Protein AF-A0A661JFU3-F1 (afdb_monomer)

Mean predicted aligned error: 4.41 Å

Solvent-accessible surface area (backbone atoms only — not comparable to full-atom values): 4750 Å² total; per-residue (Å²): 129,88,49,72,69,55,54,52,51,53,51,49,56,51,39,73,73,67,44,90,70,67,89,71,87,59,96,42,76,63,51,46,53,52,47,60,58,45,46,77,80,46,59,65,75,39,36,53,50,18,51,51,40,29,53,76,71,69,37,78,41,77,65,53,52,71,72,46,57,69,69,61,52,50,61,40,58,48,113

Radius of gyration: 17.47 Å; Cα contacts (8 Å, |Δi|>4): 43; chains: 1; bounding box: 37×25×46 Å

Nearest PDB structures (foldseek):
  8hel-assembly1_A  TM=6.726E-01  e=3.384E+00  Pseudomonas phage DMS3

Structure (mmCIF, N/CA/C/O backbone):
data_AF-A0A661JFU3-F1
#
_entry.id   AF-A0A661JFU3-F1
#
loop_
_atom_site.group_PDB
_atom_site.id
_atom_site.type_symbol
_atom_site.label_atom_id
_atom_site.label_alt_id
_atom_site.label_comp_id
_atom_site.label_asym_id
_atom_site.label_entity_id
_atom_site.label_seq_id
_atom_site.pdbx_PDB_ins_code
_atom_site.Cartn_x
_atom_site.Cartn_y
_atom_site.Cartn_z
_atom_site.occupancy
_atom_site.B_iso_or_equiv
_atom_site.auth_seq_id
_atom_site.auth_comp_id
_atom_site.auth_asym_id
_atom_site.auth_atom_id
_atom_site.pdbx_PDB_model_num
ATOM 1 N N . MET A 1 1 ? 20.951 15.243 -21.795 1.00 71.88 1 MET A N 1
ATOM 2 C CA . MET A 1 1 ? 19.511 14.948 -21.644 1.00 71.88 1 MET A CA 1
ATOM 3 C C . MET A 1 1 ? 19.260 13.592 -22.266 1.00 71.88 1 MET A C 1
ATOM 5 O O . MET A 1 1 ? 19.622 13.414 -23.422 1.00 71.88 1 MET A O 1
ATOM 9 N N . THR A 1 2 ? 18.730 12.643 -21.500 1.00 79.00 2 THR A N 1
ATOM 10 C CA . THR A 1 2 ? 18.382 11.303 -21.991 1.00 79.00 2 THR A CA 1
ATOM 11 C C . THR A 1 2 ? 17.291 11.434 -23.048 1.00 79.00 2 THR A C 1
ATOM 13 O O . THR A 1 2 ? 16.284 12.105 -22.819 1.00 79.00 2 THR A O 1
ATOM 16 N N . SER A 1 3 ? 17.499 10.851 -24.226 1.00 93.38 3 SER A N 1
ATOM 17 C CA . SER A 1 3 ? 16.484 10.886 -25.285 1.00 93.38 3 SER A CA 1
ATOM 18 C C . SER A 1 3 ? 15.320 9.945 -24.955 1.00 93.38 3 SER A C 1
ATOM 20 O O . SER A 1 3 ? 15.496 8.958 -24.237 1.00 93.38 3 SER A O 1
ATOM 22 N N . ALA A 1 4 ? 14.139 10.190 -25.529 1.00 91.75 4 ALA A N 1
ATOM 23 C CA . ALA A 1 4 ? 13.002 9.275 -25.391 1.00 91.75 4 ALA A CA 1
ATOM 24 C C . ALA A 1 4 ? 13.355 7.837 -25.833 1.00 91.75 4 ALA A C 1
ATOM 26 O O . ALA A 1 4 ? 12.955 6.872 -25.186 1.00 91.75 4 ALA A O 1
ATOM 27 N N . GLY A 1 5 ? 14.172 7.686 -26.884 1.00 94.81 5 GLY A N 1
ATOM 28 C CA . GLY A 1 5 ? 14.634 6.376 -27.359 1.00 94.81 5 GLY A CA 1
ATOM 29 C C . GLY A 1 5 ? 15.571 5.661 -26.381 1.00 94.81 5 GLY A C 1
ATOM 30 O O . GLY A 1 5 ? 15.553 4.436 -26.272 1.00 94.81 5 GLY A O 1
ATOM 31 N N . GLU A 1 6 ? 16.369 6.410 -25.623 1.00 96.06 6 GLU A N 1
ATOM 32 C CA . GLU A 1 6 ? 17.237 5.844 -24.593 1.00 96.06 6 GLU A CA 1
ATOM 33 C C . GLU A 1 6 ? 16.441 5.379 -23.365 1.00 96.06 6 GLU A C 1
ATOM 35 O O . GLU A 1 6 ? 16.688 4.276 -22.879 1.00 96.06 6 GLU A O 1
ATOM 40 N N . LEU A 1 7 ? 15.422 6.141 -22.944 1.00 96.81 7 LEU A N 1
ATOM 41 C CA . LEU A 1 7 ? 14.490 5.722 -21.889 1.00 96.81 7 LEU A CA 1
ATOM 42 C C . LEU A 1 7 ? 13.730 4.446 -22.269 1.00 96.81 7 LEU A C 1
ATOM 44 O O . LEU A 1 7 ? 13.630 3.526 -21.459 1.00 96.81 7 LEU A O 1
ATOM 48 N N . LEU A 1 8 ? 13.252 4.351 -23.514 1.00 97.12 8 LEU A N 1
ATOM 49 C CA . LEU A 1 8 ? 12.562 3.156 -24.002 1.00 97.12 8 LEU A CA 1
ATOM 50 C C . LEU A 1 8 ? 13.476 1.928 -24.039 1.00 97.12 8 LEU A C 1
ATOM 52 O O . LEU A 1 8 ? 13.025 0.832 -23.721 1.00 97.12 8 LEU A O 1
ATOM 56 N N . ARG A 1 9 ? 14.764 2.074 -24.379 1.00 97.62 9 ARG A N 1
ATOM 57 C CA . ARG A 1 9 ? 15.714 0.952 -24.269 1.00 97.62 9 ARG A CA 1
ATOM 58 C C . ARG A 1 9 ? 15.868 0.477 -22.832 1.00 97.62 9 ARG A C 1
ATOM 60 O O . ARG A 1 9 ? 15.815 -0.724 -22.602 1.00 97.62 9 ARG A O 1
ATOM 67 N N . ILE A 1 10 ? 16.059 1.399 -21.887 1.00 96.62 10 ILE A N 1
ATOM 68 C CA . ILE A 1 10 ? 16.205 1.051 -20.467 1.00 96.62 10 ILE A CA 1
ATOM 69 C C . ILE A 1 10 ? 14.952 0.319 -19.981 1.00 96.62 10 ILE A C 1
ATOM 71 O O . ILE A 1 10 ? 15.068 -0.730 -19.353 1.00 96.62 10 ILE A O 1
ATOM 75 N N . TYR A 1 11 ? 13.766 0.826 -20.329 1.00 94.88 11 TYR A N 1
ATOM 76 C CA . TYR A 1 11 ? 12.498 0.175 -20.014 1.00 94.88 11 TYR A CA 1
ATOM 77 C C . TYR A 1 11 ? 12.443 -1.271 -20.523 1.00 94.88 11 TYR A C 1
ATOM 79 O O . TYR A 1 11 ? 12.176 -2.167 -19.728 1.00 94.88 11 TYR A O 1
ATOM 87 N N . HIS A 1 12 ? 12.749 -1.518 -21.803 1.00 96.88 12 HIS A N 1
ATOM 88 C CA . HIS A 1 12 ? 12.712 -2.875 -22.361 1.00 96.88 12 HIS A CA 1
ATOM 89 C C . HIS A 1 12 ? 13.756 -3.799 -21.726 1.00 96.88 12 HIS A C 1
ATOM 91 O O . HIS A 1 12 ? 13.427 -4.928 -21.394 1.00 96.88 12 HIS A O 1
ATOM 97 N N . VAL A 1 13 ? 14.979 -3.320 -21.466 1.00 97.56 13 VAL A N 1
ATOM 98 C CA . VAL A 1 13 ? 16.012 -4.123 -20.782 1.00 97.56 13 VAL A CA 1
ATOM 99 C C . VAL A 1 13 ? 15.541 -4.569 -19.396 1.00 97.56 13 VAL A C 1
ATOM 101 O O . VAL A 1 13 ? 15.737 -5.722 -19.013 1.00 97.56 13 VAL A O 1
ATOM 104 N N . LEU A 1 14 ? 14.918 -3.666 -18.636 1.00 96.25 14 LEU A N 1
ATOM 105 C CA . LEU A 1 14 ? 14.377 -3.991 -17.318 1.00 96.25 14 LEU A CA 1
ATOM 106 C C . LEU A 1 14 ? 13.168 -4.927 -17.429 1.00 96.25 14 LEU A C 1
ATOM 108 O O . LEU A 1 14 ? 13.085 -5.905 -16.687 1.00 96.25 14 LEU A O 1
ATOM 112 N N . LEU A 1 15 ? 12.259 -4.664 -18.370 1.00 96.00 15 LEU A N 1
ATOM 113 C CA . LEU A 1 15 ? 11.075 -5.489 -18.586 1.00 96.00 15 LEU A CA 1
ATOM 114 C C . LEU A 1 15 ? 11.443 -6.915 -19.011 1.00 96.00 15 LEU A C 1
ATOM 116 O O . LEU A 1 15 ? 10.896 -7.857 -18.452 1.00 96.00 15 LEU A O 1
ATOM 120 N N . ASP A 1 16 ? 12.391 -7.089 -19.928 1.00 97.25 16 ASP A N 1
ATOM 121 C CA . ASP A 1 16 ? 12.841 -8.407 -20.389 1.00 97.25 16 ASP A CA 1
ATOM 122 C C . ASP A 1 16 ? 13.537 -9.187 -19.267 1.00 97.25 16 ASP A C 1
ATOM 124 O O . ASP A 1 16 ? 13.402 -10.406 -19.158 1.00 97.25 16 ASP A O 1
ATOM 128 N N . ARG A 1 17 ? 14.291 -8.488 -18.406 1.00 97.31 17 ARG A N 1
ATOM 129 C CA . ARG A 1 17 ? 15.046 -9.122 -17.321 1.00 97.31 17 ARG A CA 1
ATOM 130 C C . ARG A 1 17 ? 14.165 -9.579 -16.166 1.00 97.31 17 ARG A C 1
ATOM 132 O O . ARG A 1 17 ? 14.438 -10.636 -15.588 1.00 97.31 17 ARG A O 1
ATOM 139 N N . PHE A 1 18 ? 13.206 -8.745 -15.778 1.00 95.44 18 PHE A N 1
ATOM 140 C CA . PHE A 1 18 ? 12.423 -8.931 -14.560 1.00 95.44 18 PHE A CA 1
ATOM 141 C C . PHE A 1 18 ? 10.991 -9.403 -14.846 1.00 95.44 18 PHE A C 1
ATOM 143 O O . PHE A 1 18 ? 10.390 -10.063 -14.003 1.00 95.44 18 PHE A O 1
ATOM 150 N N . GLY A 1 19 ? 10.456 -9.125 -16.035 1.00 94.38 19 GLY A N 1
ATOM 151 C CA . GLY A 1 19 ? 9.056 -9.346 -16.379 1.00 94.38 19 GLY A CA 1
ATOM 152 C C . GLY A 1 19 ? 8.114 -8.347 -15.693 1.00 94.38 19 GLY A C 1
ATOM 153 O O . GLY A 1 19 ? 8.557 -7.436 -14.982 1.00 94.38 19 GLY A O 1
ATOM 154 N N . PRO A 1 20 ? 6.791 -8.501 -15.872 1.00 91.31 20 PRO A N 1
ATOM 155 C CA . PRO A 1 20 ? 5.802 -7.738 -15.117 1.00 91.31 20 PRO A CA 1
ATOM 156 C C . PRO A 1 20 ? 6.000 -7.951 -13.611 1.00 91.31 20 PRO A C 1
ATOM 158 O O . PRO A 1 20 ? 5.876 -9.068 -13.121 1.00 91.31 20 PRO A O 1
ATOM 161 N N . GLN A 1 21 ? 6.321 -6.884 -12.877 1.00 88.06 21 GLN A N 1
ATOM 162 C CA . GLN A 1 21 ? 6.689 -7.004 -11.460 1.00 88.06 21 GLN A CA 1
ATOM 163 C C . GLN A 1 21 ? 5.506 -7.114 -10.504 1.00 88.06 21 GLN A C 1
ATOM 165 O O . GLN A 1 21 ? 5.706 -7.516 -9.366 1.00 88.06 21 GLN A O 1
ATOM 170 N N . GLY A 1 22 ? 4.298 -6.709 -10.915 1.00 83.06 22 GLY A N 1
ATOM 171 C CA . GLY A 1 22 ? 3.187 -6.566 -9.966 1.00 83.06 22 GLY A CA 1
ATOM 172 C C . GLY A 1 22 ? 3.592 -5.708 -8.761 1.00 83.06 22 GLY A C 1
ATOM 173 O O . GLY A 1 22 ? 3.271 -6.048 -7.631 1.00 83.06 22 GLY A O 1
ATOM 174 N N . TRP A 1 23 ? 4.359 -4.639 -9.019 1.00 81.12 23 TRP A N 1
ATOM 175 C CA . TRP A 1 23 ? 5.158 -3.882 -8.042 1.00 81.12 23 TRP A CA 1
ATOM 176 C C . TRP A 1 23 ? 4.370 -3.311 -6.856 1.00 81.12 23 TRP A C 1
ATOM 178 O O . TRP A 1 23 ? 4.97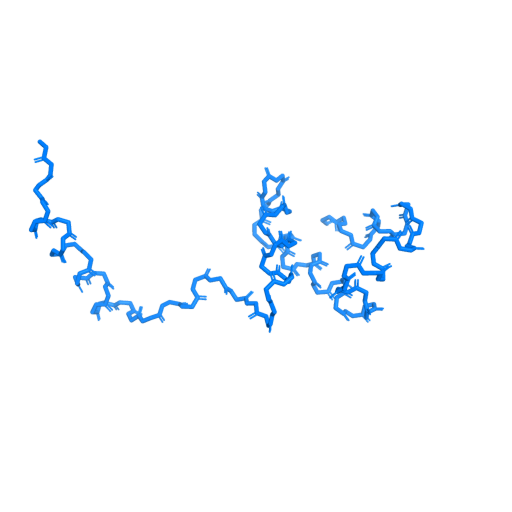5 -2.871 -5.883 1.00 81.12 23 TRP A O 1
ATOM 188 N N . TRP A 1 24 ? 3.042 -3.320 -6.943 1.00 85.25 24 TRP A N 1
ATOM 189 C CA . TRP A 1 24 ? 2.141 -2.969 -5.863 1.00 85.25 24 TRP A CA 1
ATOM 190 C C . TRP A 1 24 ? 1.117 -4.094 -5.654 1.00 85.25 24 TRP A C 1
ATOM 192 O O . TRP A 1 24 ? 0.114 -4.140 -6.375 1.00 85.25 24 TRP A O 1
ATOM 202 N N . PRO A 1 25 ? 1.356 -5.027 -4.717 1.00 83.19 25 PRO A N 1
ATOM 203 C CA . PRO A 1 25 ? 0.413 -6.097 -4.436 1.00 83.19 25 PRO A CA 1
ATOM 204 C C . PRO A 1 25 ? -0.784 -5.511 -3.683 1.00 83.19 25 PRO A C 1
ATOM 206 O O . PRO A 1 25 ? -0.647 -5.006 -2.574 1.00 83.19 25 PRO A O 1
ATOM 209 N N . ALA A 1 26 ? -1.953 -5.531 -4.315 1.00 91.88 26 ALA A N 1
ATOM 210 C CA . ALA A 1 26 ? -3.203 -5.111 -3.701 1.00 91.88 26 ALA A CA 1
ATOM 211 C C . ALA A 1 26 ? -4.378 -5.832 -4.362 1.00 91.88 26 ALA A C 1
ATOM 213 O O . ALA A 1 26 ? -4.369 -6.080 -5.569 1.00 91.88 26 ALA A O 1
ATOM 214 N N . GLU A 1 27 ? -5.407 -6.131 -3.576 1.00 91.56 27 GLU A N 1
ATOM 215 C CA . GLU A 1 27 ? -6.621 -6.802 -4.047 1.00 91.56 27 GLU A CA 1
ATOM 216 C C . GLU A 1 27 ? -7.697 -5.800 -4.480 1.00 91.56 27 GLU A C 1
ATOM 218 O O . GLU A 1 27 ? -8.624 -6.149 -5.212 1.00 91.56 27 GLU A O 1
ATOM 223 N N . SER A 1 28 ? -7.581 -4.536 -4.057 1.00 94.56 28 SER A N 1
ATOM 224 C CA . SER A 1 28 ? -8.545 -3.485 -4.381 1.00 94.56 28 SER A CA 1
ATOM 225 C C . SER A 1 28 ? -7.894 -2.107 -4.561 1.00 94.56 28 SER A C 1
ATOM 227 O O . SER A 1 28 ? -6.844 -1.832 -3.976 1.00 94.56 28 SER A O 1
ATOM 229 N N . PRO A 1 29 ? -8.540 -1.178 -5.296 1.00 95.62 29 PRO A N 1
ATOM 230 C CA . PRO A 1 29 ? -8.097 0.214 -5.356 1.00 95.62 29 PRO A CA 1
ATOM 231 C C . PRO A 1 29 ? -8.004 0.880 -3.977 1.00 95.62 29 PRO A C 1
ATOM 233 O O . PRO A 1 29 ? -7.155 1.742 -3.769 1.00 95.62 29 PRO A O 1
ATOM 236 N N . PHE A 1 30 ? -8.857 0.486 -3.027 1.00 97.06 30 PHE A N 1
ATOM 237 C CA . PHE A 1 30 ? -8.819 1.040 -1.675 1.00 97.06 30 PHE A CA 1
ATOM 238 C C . PHE A 1 30 ? -7.586 0.590 -0.896 1.00 97.06 30 PHE A C 1
ATOM 240 O O . PHE A 1 30 ? -6.932 1.414 -0.264 1.00 97.06 30 PHE A O 1
ATOM 247 N N . GLU A 1 31 ? -7.199 -0.676 -1.025 1.00 96.88 31 GLU A N 1
ATOM 248 C CA . GLU A 1 31 ? -5.940 -1.172 -0.471 1.00 96.88 31 GLU A CA 1
ATOM 249 C C . GLU A 1 31 ? -4.727 -0.432 -1.056 1.00 96.88 31 GLU A C 1
ATOM 251 O O . GLU A 1 31 ? -3.820 -0.066 -0.308 1.00 96.88 31 GLU A O 1
ATOM 256 N N . VAL A 1 32 ? -4.738 -0.121 -2.362 1.00 95.69 32 VAL A N 1
ATOM 257 C CA . VAL A 1 32 ? -3.692 0.713 -2.987 1.00 95.69 32 VAL A CA 1
ATOM 258 C C . VAL A 1 32 ? -3.608 2.084 -2.310 1.00 95.69 32 VAL A C 1
ATOM 260 O O . VAL A 1 32 ? -2.517 2.524 -1.949 1.00 95.69 32 VAL A O 1
ATOM 263 N N . MET A 1 33 ? -4.750 2.746 -2.100 1.00 96.38 33 MET A N 1
ATOM 264 C CA . MET A 1 33 ? -4.811 4.058 -1.445 1.00 96.38 33 MET A CA 1
ATOM 265 C C . MET A 1 33 ? -4.280 4.006 -0.006 1.00 96.38 33 MET A C 1
ATOM 267 O O . MET A 1 33 ? -3.441 4.826 0.366 1.00 96.38 33 MET A O 1
ATOM 271 N N . VAL A 1 34 ? -4.719 3.024 0.786 1.00 95.88 34 VAL A N 1
ATOM 272 C CA . VAL A 1 34 ? -4.274 2.837 2.176 1.00 95.88 34 VAL A CA 1
ATOM 273 C C . VAL A 1 34 ? -2.768 2.573 2.232 1.00 95.88 34 VAL A C 1
ATOM 275 O O . VAL A 1 34 ? -2.052 3.253 2.970 1.00 95.88 34 VAL A O 1
ATOM 278 N N . GLY A 1 35 ? -2.253 1.662 1.403 1.00 95.38 35 GLY A N 1
ATOM 279 C CA . GLY A 1 35 ? -0.822 1.366 1.345 1.00 95.38 35 GLY A CA 1
ATOM 280 C C . GLY A 1 35 ? 0.024 2.583 0.958 1.00 95.38 35 GLY A C 1
ATOM 281 O O . GLY A 1 35 ? 1.091 2.809 1.534 1.00 95.38 35 GLY A O 1
ATOM 282 N N . ALA A 1 36 ? -0.455 3.401 0.016 1.00 95.19 36 ALA A N 1
ATOM 283 C CA . ALA A 1 36 ? 0.248 4.598 -0.440 1.00 95.19 36 ALA A CA 1
ATOM 284 C C . ALA A 1 36 ? 0.302 5.685 0.644 1.00 95.19 36 ALA A C 1
ATOM 286 O O . ALA A 1 36 ? 1.289 6.414 0.739 1.00 95.19 36 ALA A O 1
ATOM 287 N N . ILE A 1 37 ? -0.728 5.779 1.490 1.00 95.38 37 ILE A N 1
ATOM 288 C CA . ILE A 1 37 ? -0.737 6.674 2.653 1.00 95.38 37 ILE A CA 1
ATOM 289 C C . ILE A 1 37 ? 0.245 6.177 3.717 1.00 95.38 37 ILE A C 1
ATOM 291 O O . ILE A 1 37 ? 1.096 6.938 4.175 1.00 95.38 37 ILE A O 1
ATOM 295 N N . LEU A 1 38 ? 0.178 4.895 4.079 1.00 94.88 38 LEU A N 1
ATOM 296 C CA . LEU A 1 38 ? 1.002 4.335 5.153 1.00 94.88 38 LEU A C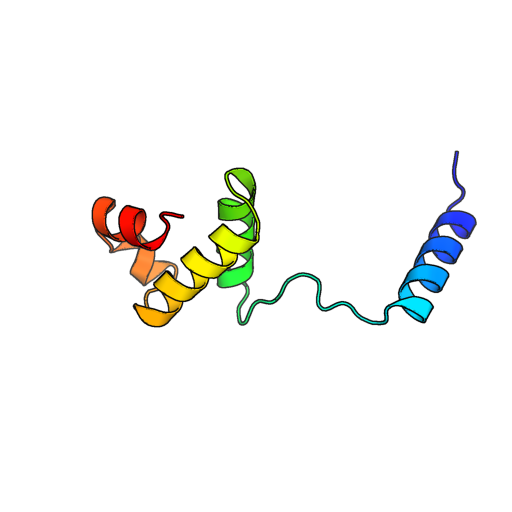A 1
ATOM 297 C C . LEU A 1 38 ? 2.500 4.345 4.810 1.00 94.88 38 LEU A C 1
ATOM 299 O O . LEU A 1 38 ? 3.325 4.650 5.672 1.00 94.88 38 LEU A O 1
ATOM 303 N N . THR A 1 39 ? 2.860 4.102 3.544 1.00 94.00 39 THR A N 1
ATOM 304 C CA . THR A 1 39 ? 4.262 4.086 3.079 1.00 94.00 39 THR A CA 1
ATOM 305 C C . THR A 1 39 ? 4.977 5.427 3.295 1.00 94.00 39 THR A C 1
ATOM 307 O O . THR A 1 39 ? 6.196 5.455 3.435 1.00 94.00 39 THR A O 1
ATOM 310 N N . GLN A 1 40 ? 4.247 6.545 3.388 1.00 92.62 40 GLN A N 1
ATOM 311 C CA . GLN A 1 40 ? 4.843 7.868 3.623 1.00 92.62 40 GLN A CA 1
ATOM 312 C C . GLN A 1 40 ? 5.548 7.980 4.984 1.00 92.62 40 GLN A C 1
ATOM 314 O O . GLN A 1 40 ? 6.432 8.819 5.133 1.00 92.62 40 GLN A O 1
ATOM 319 N N . ASN A 1 41 ? 5.188 7.143 5.966 1.00 87.00 41 ASN A N 1
ATOM 320 C CA . ASN A 1 41 ? 5.681 7.252 7.343 1.00 87.00 41 ASN A CA 1
ATOM 321 C C . ASN A 1 41 ? 6.313 5.961 7.890 1.00 87.00 41 ASN A C 1
ATOM 323 O O . ASN A 1 41 ? 6.663 5.906 9.069 1.00 87.00 41 ASN A O 1
ATOM 327 N N . THR A 1 42 ? 6.456 4.901 7.085 1.00 90.75 42 THR A N 1
ATOM 328 C CA . THR A 1 42 ? 7.016 3.628 7.564 1.00 90.75 42 THR A CA 1
ATOM 329 C C . THR A 1 42 ? 7.590 2.765 6.436 1.00 90.75 42 THR A C 1
ATOM 331 O O . THR A 1 42 ? 7.319 2.984 5.259 1.00 90.75 42 THR A O 1
ATOM 334 N N . ALA A 1 43 ? 8.411 1.771 6.788 1.00 94.00 43 ALA A N 1
ATOM 335 C CA . ALA A 1 43 ? 8.960 0.812 5.827 1.00 94.00 43 ALA A CA 1
ATOM 336 C C . ALA A 1 43 ? 7.862 -0.098 5.247 1.00 94.00 43 ALA A C 1
ATOM 338 O O . ALA A 1 43 ? 6.934 -0.460 5.968 1.00 94.00 43 ALA A O 1
ATOM 339 N N . TRP A 1 44 ? 8.014 -0.555 3.995 1.00 92.56 44 TRP A N 1
ATOM 340 C CA . TRP A 1 44 ? 7.022 -1.403 3.305 1.00 92.56 44 TRP A CA 1
ATOM 341 C C . TRP A 1 44 ? 6.565 -2.611 4.139 1.00 92.56 44 TRP A C 1
ATOM 343 O O . TRP A 1 44 ? 5.372 -2.835 4.292 1.00 92.56 44 TRP A O 1
ATOM 353 N N . ARG A 1 45 ? 7.494 -3.296 4.818 1.00 93.88 45 ARG A N 1
ATOM 354 C CA . ARG A 1 45 ? 7.175 -4.423 5.715 1.00 93.88 45 ARG A CA 1
ATOM 355 C C . ARG A 1 45 ? 6.165 -4.073 6.820 1.00 93.88 45 ARG A C 1
ATOM 357 O O . ARG A 1 45 ? 5.405 -4.928 7.260 1.00 93.88 45 ARG A O 1
ATOM 364 N N . ASN A 1 46 ? 6.181 -2.840 7.320 1.00 95.75 46 ASN A N 1
ATOM 365 C CA . ASN A 1 46 ? 5.233 -2.392 8.341 1.00 95.75 46 ASN A CA 1
ATOM 366 C C . ASN A 1 46 ? 3.881 -2.019 7.720 1.00 95.75 46 ASN A C 1
ATOM 368 O O . ASN A 1 46 ? 2.852 -2.234 8.350 1.00 95.75 46 ASN A O 1
ATOM 372 N N . VAL A 1 47 ? 3.881 -1.517 6.482 1.00 95.31 47 VAL A N 1
ATOM 373 C CA . VAL A 1 47 ? 2.657 -1.285 5.702 1.00 95.31 47 VAL A CA 1
ATOM 374 C C . VAL A 1 47 ? 1.943 -2.602 5.428 1.00 95.31 47 VAL A C 1
ATOM 376 O O . VAL A 1 47 ? 0.753 -2.701 5.701 1.00 95.31 47 VAL A O 1
ATOM 379 N N . GLU A 1 48 ? 2.672 -3.625 4.974 1.00 94.69 48 GLU A N 1
ATOM 380 C CA . GLU A 1 48 ? 2.131 -4.973 4.754 1.00 94.69 48 GLU A CA 1
ATOM 381 C C . GLU A 1 48 ? 1.470 -5.508 6.027 1.00 94.69 48 GLU A C 1
ATOM 383 O O . GLU A 1 48 ? 0.317 -5.925 6.002 1.00 94.69 48 GLU A O 1
ATOM 388 N N . ARG A 1 49 ? 2.150 -5.389 7.176 1.00 95.62 49 ARG A N 1
ATOM 389 C CA . ARG A 1 49 ? 1.598 -5.812 8.472 1.00 95.62 49 ARG A CA 1
ATOM 390 C C . ARG A 1 49 ? 0.340 -5.038 8.869 1.00 95.62 49 ARG A C 1
ATOM 392 O O . ARG A 1 49 ? -0.606 -5.651 9.354 1.00 95.62 49 ARG A O 1
ATOM 399 N N . ALA A 1 50 ? 0.309 -3.723 8.665 1.00 96.50 50 ALA A N 1
ATOM 400 C CA . ALA A 1 50 ? -0.870 -2.904 8.940 1.00 96.50 50 ALA A CA 1
ATOM 401 C C . ALA A 1 50 ? -2.052 -3.281 8.029 1.00 96.50 50 ALA A C 1
ATOM 403 O O . ALA A 1 50 ? -3.172 -3.447 8.507 1.00 96.50 50 ALA A O 1
ATOM 404 N N . ILE A 1 51 ? -1.808 -3.483 6.730 1.00 96.38 51 ILE A N 1
ATOM 405 C CA . ILE A 1 51 ? -2.829 -3.947 5.781 1.00 96.38 51 ILE A CA 1
ATOM 406 C C . ILE A 1 51 ? -3.352 -5.326 6.197 1.00 96.38 51 ILE A C 1
ATOM 408 O O . ILE A 1 51 ? -4.565 -5.515 6.270 1.00 96.38 51 ILE A O 1
ATOM 412 N N . ASP A 1 52 ? -2.470 -6.261 6.553 1.00 96.19 52 ASP A N 1
ATOM 413 C CA . ASP A 1 52 ? -2.856 -7.591 7.029 1.00 96.19 52 ASP A CA 1
ATOM 414 C C . ASP A 1 52 ? -3.680 -7.531 8.321 1.00 96.19 52 ASP A C 1
ATOM 416 O O . ASP A 1 52 ? -4.613 -8.315 8.501 1.00 96.19 52 ASP A O 1
ATOM 420 N N . ASN A 1 53 ? -3.374 -6.607 9.235 1.00 97.25 53 ASN A N 1
ATOM 421 C CA . ASN A 1 53 ? -4.180 -6.379 10.436 1.00 97.25 53 ASN A CA 1
ATOM 422 C C . ASN A 1 53 ? -5.595 -5.913 10.070 1.00 97.25 53 ASN A C 1
ATOM 424 O O . ASN A 1 53 ? -6.569 -6.500 10.543 1.00 97.25 53 ASN A O 1
ATOM 428 N N . LEU A 1 54 ? -5.713 -4.909 9.194 1.00 97.06 54 LEU A N 1
ATOM 429 C CA . LEU A 1 54 ? -7.000 -4.383 8.730 1.00 97.06 54 LEU A CA 1
ATOM 430 C C . LEU A 1 54 ? -7.817 -5.452 7.987 1.00 97.06 54 LEU A C 1
ATOM 432 O O . LEU A 1 54 ? -9.023 -5.569 8.211 1.00 97.06 54 LEU A O 1
ATOM 436 N N . LYS A 1 55 ? -7.168 -6.273 7.147 1.00 96.50 55 LYS A N 1
ATOM 437 C CA . LYS A 1 55 ? -7.800 -7.409 6.455 1.00 96.50 55 LYS A CA 1
ATOM 438 C C . LYS A 1 55 ? -8.305 -8.458 7.439 1.00 96.50 55 LYS A C 1
ATOM 440 O O . LYS A 1 55 ? -9.458 -8.868 7.344 1.00 96.50 55 LYS A O 1
ATOM 445 N N . ARG A 1 56 ? -7.482 -8.868 8.411 1.00 96.81 56 ARG A N 1
ATOM 446 C CA . ARG A 1 56 ? -7.870 -9.856 9.436 1.00 96.81 56 ARG A CA 1
ATOM 447 C C . ARG A 1 56 ? -9.008 -9.368 10.326 1.00 96.81 56 ARG A C 1
ATOM 449 O O . ARG A 1 56 ? -9.837 -10.176 10.729 1.00 96.81 56 ARG A O 1
ATOM 456 N N . ALA A 1 57 ? -9.058 -8.069 10.607 1.00 96.38 57 ALA A N 1
ATOM 457 C CA . ALA A 1 57 ? -10.166 -7.442 11.318 1.00 96.38 57 ALA A CA 1
ATOM 458 C C . ALA A 1 57 ? -11.415 -7.237 10.434 1.00 96.38 57 ALA A C 1
ATOM 460 O O . ALA A 1 57 ? -12.478 -6.915 10.954 1.00 96.38 57 ALA A O 1
ATOM 461 N N . GLY A 1 58 ? -11.316 -7.437 9.114 1.00 96.38 58 GLY A N 1
ATOM 462 C CA . GLY A 1 58 ? -12.424 -7.239 8.177 1.00 96.38 58 GLY A CA 1
ATOM 463 C C . GLY A 1 58 ? -12.803 -5.770 7.973 1.00 96.38 58 GLY A C 1
ATOM 464 O O . GLY A 1 58 ? -13.921 -5.486 7.553 1.00 96.38 58 GLY A O 1
ATOM 465 N N . VAL A 1 59 ? -11.890 -4.840 8.275 1.00 97.62 59 VAL A N 1
ATOM 466 C CA . VAL A 1 59 ? -12.148 -3.389 8.274 1.00 97.62 59 VAL A CA 1
ATOM 467 C C . VAL A 1 59 ? -11.368 -2.634 7.203 1.00 97.62 59 VAL A C 1
ATOM 469 O O . VAL A 1 59 ? -11.358 -1.411 7.219 1.00 97.62 59 VAL A O 1
ATOM 472 N N . LEU A 1 60 ? -10.721 -3.316 6.251 1.00 97.38 60 LEU A N 1
ATOM 473 C CA . LEU A 1 60 ? -10.094 -2.665 5.092 1.00 97.38 60 LEU A CA 1
ATOM 474 C C . LEU A 1 60 ? -11.158 -2.188 4.078 1.00 97.38 60 LEU A C 1
ATOM 476 O O . LEU A 1 60 ? -11.204 -2.627 2.932 1.00 97.38 60 LEU A O 1
ATOM 480 N N . ASP A 1 61 ? -12.034 -1.291 4.522 1.00 97.19 61 ASP A N 1
ATOM 481 C CA . ASP A 1 61 ? -13.127 -0.678 3.769 1.00 97.19 61 ASP A CA 1
ATOM 482 C C . ASP A 1 61 ? -13.293 0.790 4.215 1.00 97.19 61 ASP A C 1
ATOM 484 O O . ASP A 1 61 ? -13.187 1.078 5.411 1.00 97.19 61 ASP A O 1
ATOM 48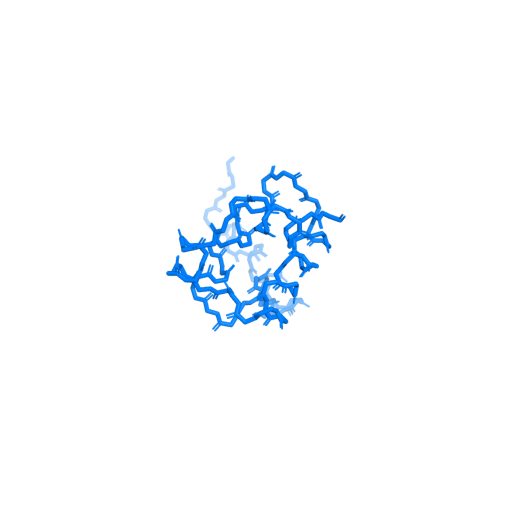8 N N . PRO A 1 62 ? -13.572 1.741 3.301 1.00 96.69 62 PRO A N 1
ATOM 489 C CA . PRO A 1 62 ? -13.667 3.154 3.659 1.00 96.69 62 PRO A CA 1
ATOM 490 C C . PRO A 1 62 ? -14.716 3.453 4.733 1.00 96.69 62 PRO A C 1
ATOM 492 O O . PRO A 1 62 ? -14.494 4.314 5.582 1.00 96.69 62 PRO A O 1
ATOM 495 N N . ARG A 1 63 ? -15.873 2.780 4.691 1.00 97.44 63 ARG A N 1
ATOM 496 C CA . ARG A 1 63 ? -16.967 3.014 5.640 1.00 97.44 63 ARG A CA 1
ATOM 497 C C . ARG A 1 63 ? -16.658 2.373 6.982 1.00 97.44 63 ARG A C 1
ATOM 499 O O . ARG A 1 63 ? -16.888 3.020 7.997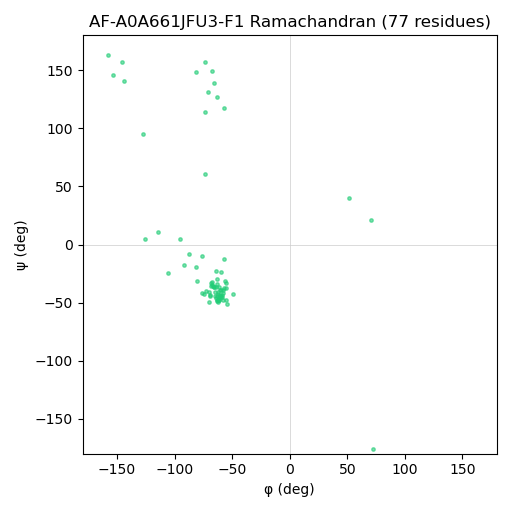 1.00 97.44 63 ARG A O 1
ATOM 506 N N . ALA A 1 64 ? -16.109 1.159 6.979 1.00 97.00 64 ALA A N 1
ATOM 507 C CA . ALA A 1 64 ? -15.682 0.486 8.202 1.00 97.00 64 ALA A CA 1
ATOM 508 C C . ALA A 1 64 ? -14.633 1.315 8.958 1.00 97.00 64 ALA A C 1
ATOM 510 O O . ALA A 1 64 ? -14.772 1.523 10.158 1.00 97.00 64 ALA A O 1
ATOM 511 N N . ILE A 1 65 ? -13.638 1.860 8.246 1.00 97.25 65 ILE A N 1
AT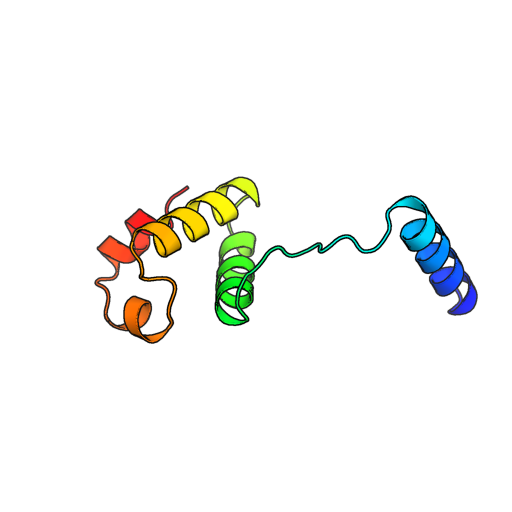OM 512 C CA . ILE A 1 65 ? -12.617 2.734 8.840 1.00 97.25 65 ILE A CA 1
ATOM 513 C C . ILE A 1 65 ? -13.232 4.030 9.372 1.00 97.25 65 ILE A C 1
ATOM 515 O O . ILE A 1 65 ? -12.926 4.427 10.489 1.00 97.25 65 ILE A O 1
ATOM 519 N N . LEU A 1 66 ? -14.109 4.682 8.601 1.00 96.94 66 LEU A N 1
ATOM 520 C CA . LEU A 1 66 ? -14.738 5.944 9.006 1.00 96.94 66 LEU A CA 1
ATOM 521 C C . LEU A 1 66 ? -15.619 5.808 10.260 1.00 96.94 66 LEU A C 1
ATOM 523 O O . LEU A 1 66 ? -15.798 6.779 10.987 1.00 96.94 66 LEU A O 1
ATOM 527 N N . GLN A 1 67 ? -16.207 4.633 10.482 1.00 97.19 67 GLN A N 1
ATOM 528 C CA . GLN A 1 67 ? -17.069 4.350 11.633 1.00 97.19 67 GLN A CA 1
ATOM 529 C C . GLN A 1 67 ? -16.301 3.871 12.870 1.00 97.19 67 GLN A C 1
ATOM 531 O O . GLN A 1 67 ? -16.912 3.711 13.924 1.00 97.19 67 GLN A O 1
ATOM 536 N N . MET A 1 68 ? -15.002 3.609 12.740 1.00 96.81 68 MET A N 1
ATOM 537 C CA . MET A 1 68 ? -14.171 3.077 13.813 1.00 96.81 68 MET A CA 1
ATOM 538 C C . MET A 1 68 ? -13.725 4.187 14.760 1.00 96.81 68 MET A C 1
ATOM 540 O O . MET A 1 68 ? -13.474 5.317 14.334 1.00 96.81 68 MET A O 1
ATOM 544 N N . GLU A 1 69 ? -13.561 3.850 16.036 1.00 97.56 69 GLU A N 1
ATOM 545 C CA . GLU A 1 69 ? -12.911 4.759 16.973 1.00 97.56 69 GLU A CA 1
ATOM 546 C C . GLU A 1 69 ? -11.440 4.944 16.579 1.00 97.56 69 GLU A C 1
ATOM 548 O O . GLU A 1 69 ? -10.739 3.989 16.228 1.00 97.56 69 GLU A O 1
ATOM 553 N N . GLU A 1 70 ? -10.943 6.178 16.664 1.00 97.06 70 GLU A N 1
ATOM 554 C CA . GLU A 1 70 ? -9.590 6.525 16.206 1.00 97.06 70 GLU A CA 1
ATOM 555 C C . GLU A 1 70 ? -8.510 5.671 16.893 1.00 97.06 70 GLU A C 1
ATOM 557 O O . GLU A 1 70 ? -7.552 5.237 16.253 1.00 97.06 70 GLU A O 1
ATOM 562 N N . GLY A 1 71 ? -8.690 5.371 18.184 1.00 97.44 71 GLY A N 1
ATOM 563 C CA . GLY A 1 71 ? -7.766 4.534 18.951 1.00 97.44 71 GLY A CA 1
ATOM 564 C C . GLY A 1 71 ? -7.723 3.075 18.487 1.00 97.44 71 GLY A C 1
ATOM 565 O O . GLY A 1 71 ? -6.653 2.470 18.484 1.00 97.44 71 GLY A O 1
ATOM 566 N N . GLU A 1 72 ? -8.853 2.514 18.053 1.00 96.88 72 GLU A N 1
ATOM 567 C CA . GLU A 1 72 ? -8.909 1.144 17.528 1.00 96.88 72 GLU A CA 1
ATOM 568 C C . GLU A 1 72 ? -8.187 1.055 16.182 1.00 96.88 72 GLU A C 1
ATOM 570 O O . GLU A 1 72 ? -7.358 0.167 15.969 1.00 96.88 72 GLU A O 1
ATOM 575 N N . LEU A 1 73 ? -8.435 2.030 15.300 1.00 97.38 73 LEU A N 1
ATOM 576 C CA . LEU A 1 73 ? -7.736 2.130 14.024 1.00 97.38 73 LEU A CA 1
ATOM 577 C C . LEU A 1 73 ? -6.228 2.306 14.229 1.00 97.38 73 LEU A C 1
ATOM 579 O O . LEU A 1 73 ? -5.441 1.639 13.555 1.00 97.38 73 LEU A O 1
ATOM 583 N N . ALA A 1 74 ? -5.826 3.174 15.161 1.00 96.50 74 ALA A N 1
ATOM 584 C CA . ALA A 1 74 ? -4.424 3.443 15.463 1.00 96.50 74 ALA A CA 1
ATOM 585 C C . ALA A 1 74 ? -3.667 2.174 15.880 1.00 96.50 74 ALA A C 1
ATOM 587 O O . ALA A 1 74 ? -2.546 1.957 15.420 1.00 96.50 74 ALA A O 1
ATOM 588 N N . GLU A 1 75 ? -4.280 1.312 16.696 1.00 97.12 75 GLU A N 1
ATOM 589 C CA . GLU A 1 75 ? -3.675 0.039 17.099 1.00 97.12 75 GLU A CA 1
ATOM 590 C C . GLU A 1 75 ? -3.563 -0.951 15.930 1.00 97.12 75 GLU A C 1
ATOM 592 O O . GLU A 1 75 ? -2.556 -1.650 15.812 1.00 97.12 75 GLU A O 1
ATOM 597 N N . LEU A 1 76 ? -4.534 -0.974 15.009 1.00 96.75 76 LEU A N 1
ATOM 598 C CA . LEU A 1 76 ? -4.477 -1.839 13.823 1.00 96.75 76 LEU A CA 1
ATOM 599 C C . LEU A 1 76 ? -3.367 -1.437 12.843 1.00 96.75 76 LEU A C 1
ATOM 601 O O . LEU A 1 76 ? -2.758 -2.313 12.224 1.00 96.75 76 LEU A O 1
ATOM 605 N N . ILE A 1 77 ? -3.086 -0.139 12.707 1.00 95.62 77 ILE A N 1
ATOM 606 C CA . ILE A 1 77 ? -2.067 0.377 11.774 1.00 95.62 77 ILE A CA 1
ATOM 607 C C . ILE A 1 77 ? -0.696 0.602 12.420 1.00 95.62 77 ILE A C 1
ATOM 609 O O . ILE A 1 77 ? 0.222 1.112 11.770 1.00 95.62 77 ILE A O 1
ATOM 613 N N . ARG A 1 78 ? -0.538 0.231 13.692 1.00 90.81 78 ARG A N 1
ATOM 614 C CA . ARG A 1 78 ? 0.727 0.360 14.410 1.00 90.81 78 ARG A CA 1
ATOM 615 C C . ARG A 1 78 ? 1.754 -0.661 13.88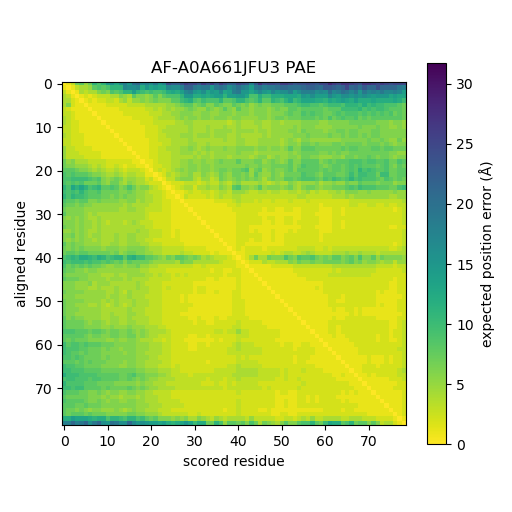4 1.00 90.81 78 ARG A C 1
ATOM 617 O O . ARG A 1 78 ? 1.419 -1.842 13.767 1.00 90.81 78 ARG A O 1
ATOM 624 N N . PRO A 1 79 ? 2.993 -0.233 13.562 1.00 75.19 79 PRO A N 1
ATOM 625 C CA . PRO A 1 79 ? 4.080 -1.132 13.171 1.00 75.19 79 PRO A CA 1
ATOM 626 C C . PRO A 1 79 ? 4.405 -2.207 14.210 1.00 75.19 79 PRO A C 1
ATOM 628 O O . PRO A 1 79 ? 4.295 -1.943 15.423 1.00 75.19 79 PRO A O 1
#

pLDDT: mean 94.11, std 5.11, range [71.88, 97.62]

Foldseek 3Di:
DQDPVNVVVVVVVCCVVCNDPVVDDDPDPLLVVQLVVLVVPDDS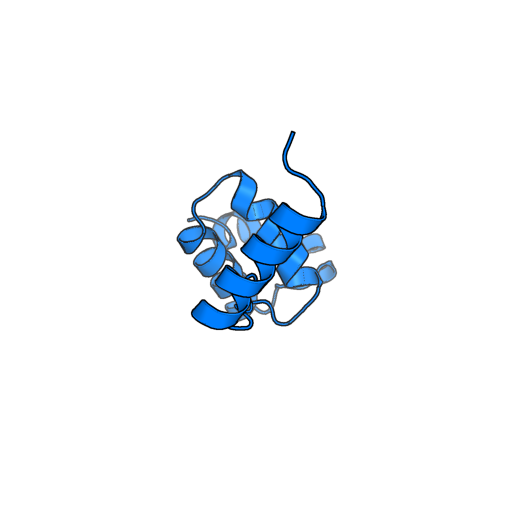VLSVQLSVLCVVVVQSDPVSVVPDDPVVSCVSSPD

Secondary structure (DSSP, 8-state):
---HHHHHHHHHHHHHH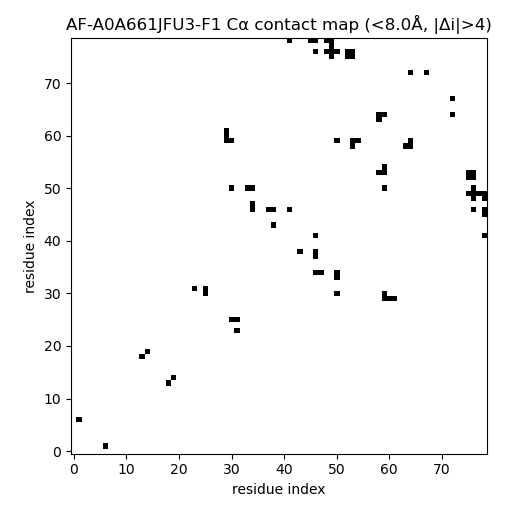H-----S--SSHHHHHHHHHHTTTS-HHHHHHHHHHHHHTT--SHHHHHTS-HHHHHHHT--

Sequence (79 aa):
MTSAGELLRIYHVLLDRFGPQGWWPAESPFEVMVGAILTQNTAWRNVERAIDNLKR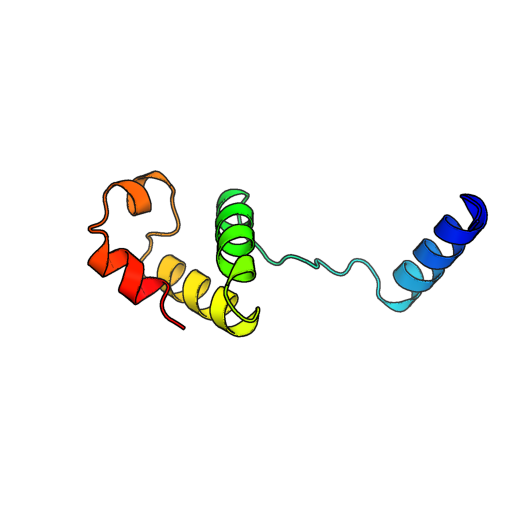AGVLDPRAILQMEEGELAELIRP